Protein AF-U2UPV1-F1 (afdb_monomer)

Mean predicted aligned error: 9.67 Å

pLDDT: mean 82.34, std 9.57, range [59.22, 93.94]

Foldseek 3Di:
DVVVVVVVVVVVVVVVVCCCVVCVVVVVVVVVVVCVVQQKDWDADPNDIWIATPVGDTCVPVD

Structure (mmCIF, N/CA/C/O backbone):
data_AF-U2UPV1-F1
#
_entry.id   AF-U2UPV1-F1
#
loop_
_atom_site.group_PDB
_atom_site.id
_atom_site.type_symbol
_atom_site.label_atom_id
_atom_site.label_alt_id
_atom_site.label_comp_id
_atom_site.label_asym_id
_atom_site.label_entity_id
_atom_site.label_seq_id
_atom_site.pdbx_PDB_ins_code
_atom_site.Cartn_x
_atom_site.Cartn_y
_atom_site.Cartn_z
_atom_site.occupancy
_atom_site.B_iso_or_equiv
_atom_site.auth_seq_id
_atom_site.auth_comp_id
_atom_site.auth_asym_id
_atom_site.auth_atom_id
_atom_site.pdbx_PDB_model_num
ATOM 1 N N . MET A 1 1 ? -28.136 -3.658 27.578 1.00 60.53 1 MET A N 1
ATOM 2 C CA . MET A 1 1 ? -27.061 -4.531 27.040 1.00 60.53 1 MET A CA 1
ATOM 3 C C . MET A 1 1 ? -27.487 -5.334 25.807 1.00 60.53 1 MET A C 1
ATOM 5 O O . MET A 1 1 ? -26.785 -5.268 24.810 1.00 60.53 1 MET A O 1
ATOM 9 N N . LYS A 1 2 ? -28.641 -6.025 25.809 1.00 71.94 2 LYS A N 1
ATOM 10 C CA . LYS A 1 2 ? -29.112 -6.842 24.664 1.00 71.94 2 LYS A CA 1
ATOM 11 C C . LYS A 1 2 ? -29.164 -6.112 23.307 1.00 71.94 2 LYS A C 1
ATOM 13 O O . LYS A 1 2 ? -28.828 -6.710 22.292 1.00 71.94 2 LYS A O 1
ATOM 18 N N . ASN A 1 3 ? -29.543 -4.832 23.282 1.00 81.06 3 ASN A N 1
ATOM 19 C CA . ASN A 1 3 ? -29.637 -4.064 22.031 1.00 81.06 3 ASN A CA 1
ATOM 20 C C . ASN A 1 3 ? -28.266 -3.654 21.472 1.00 81.06 3 ASN A C 1
ATOM 22 O O . ASN A 1 3 ? -28.107 -3.584 20.261 1.00 81.06 3 ASN A O 1
ATOM 26 N N . LEU A 1 4 ? -27.268 -3.453 22.339 1.00 87.75 4 LEU A N 1
ATOM 27 C CA . LEU A 1 4 ? -25.905 -3.112 21.924 1.00 87.75 4 LEU A CA 1
ATOM 28 C C . LEU A 1 4 ? -25.250 -4.290 21.188 1.00 87.75 4 LEU A C 1
ATOM 30 O O . LEU A 1 4 ? -24.653 -4.117 20.132 1.00 87.75 4 LEU A O 1
ATOM 34 N N . ILE A 1 5 ? -25.448 -5.503 21.718 1.00 88.81 5 ILE A N 1
ATOM 35 C CA . ILE A 1 5 ? -24.963 -6.745 21.104 1.00 88.81 5 ILE A CA 1
ATOM 36 C C . ILE A 1 5 ? -25.591 -6.931 19.718 1.00 88.81 5 ILE A C 1
ATOM 38 O O . ILE A 1 5 ? -24.869 -7.192 18.766 1.00 88.81 5 ILE A O 1
ATOM 42 N N . LYS A 1 6 ? -26.907 -6.712 19.574 1.00 89.06 6 LYS A N 1
ATOM 43 C CA . LYS A 1 6 ? -27.600 -6.818 18.276 1.00 89.06 6 LYS A CA 1
ATOM 44 C C . LYS A 1 6 ? -27.029 -5.876 17.214 1.00 89.06 6 LYS A C 1
ATOM 46 O O . LYS A 1 6 ? -26.837 -6.300 16.080 1.00 89.06 6 LYS A O 1
ATOM 51 N N . ILE A 1 7 ? -26.751 -4.622 17.576 1.00 93.94 7 ILE A N 1
ATOM 52 C CA . ILE A 1 7 ? -26.181 -3.634 16.647 1.00 93.94 7 ILE A CA 1
ATOM 53 C C . ILE A 1 7 ? -24.779 -4.068 16.200 1.00 93.94 7 ILE A C 1
ATOM 55 O O . ILE A 1 7 ? -24.492 -4.062 15.006 1.00 93.94 7 ILE A O 1
ATOM 59 N N . LEU A 1 8 ? -23.936 -4.518 17.135 1.00 93.06 8 LEU A N 1
ATOM 60 C CA . LEU A 1 8 ? -22.595 -5.022 16.820 1.00 93.06 8 LEU A CA 1
ATOM 61 C C . LEU A 1 8 ? -22.642 -6.226 15.872 1.00 93.06 8 LEU A C 1
ATOM 63 O O . LEU A 1 8 ? -21.866 -6.285 14.921 1.00 93.06 8 LEU A O 1
ATOM 67 N N . THR A 1 9 ? -23.575 -7.157 16.086 1.00 92.12 9 THR A N 1
ATOM 68 C CA . THR A 1 9 ? -23.743 -8.321 15.207 1.00 92.12 9 THR A CA 1
ATOM 69 C C . THR A 1 9 ? -24.131 -7.914 13.784 1.00 92.12 9 THR A C 1
ATOM 71 O O . THR A 1 9 ? -23.571 -8.446 12.830 1.00 92.12 9 THR A O 1
ATOM 74 N N . VAL A 1 10 ? -25.044 -6.951 13.623 1.00 93.06 10 VAL A N 1
ATOM 75 C CA . VAL A 1 10 ? -25.467 -6.463 12.297 1.00 93.06 10 VAL A CA 1
ATOM 76 C C . VAL A 1 10 ? -24.325 -5.753 11.569 1.00 93.06 10 VAL A C 1
ATOM 78 O O . VAL A 1 10 ? -24.126 -5.994 10.382 1.00 93.06 10 VAL A O 1
ATOM 81 N N . ILE A 1 11 ? -23.543 -4.929 12.272 1.00 91.94 11 ILE A N 1
ATOM 82 C CA . ILE A 1 11 ? -22.377 -4.246 11.690 1.00 91.94 11 ILE A CA 1
ATOM 83 C C . ILE A 1 11 ? -21.338 -5.263 11.208 1.00 91.94 11 ILE A C 1
ATOM 85 O O . ILE A 1 11 ? -20.842 -5.152 10.089 1.00 91.94 11 ILE A O 1
ATOM 89 N N . LEU A 1 12 ? -21.031 -6.272 12.028 1.00 89.75 12 LEU A N 1
ATOM 90 C CA . LEU A 1 12 ? -20.040 -7.291 11.686 1.00 89.75 12 LEU A CA 1
ATOM 91 C C . LEU A 1 12 ? -20.473 -8.120 10.466 1.00 89.75 12 LEU A C 1
ATOM 93 O O . LEU A 1 12 ? -19.670 -8.368 9.568 1.00 89.75 12 LEU A O 1
ATOM 97 N N . LEU A 1 13 ? -21.755 -8.493 10.406 1.00 87.62 13 LEU A N 1
ATOM 98 C CA . LEU A 1 13 ? -22.335 -9.182 9.253 1.00 87.62 13 LEU A CA 1
ATOM 99 C C . LEU A 1 13 ? -22.296 -8.303 7.998 1.00 87.62 13 LEU A C 1
ATOM 101 O O . LEU A 1 13 ? -21.847 -8.767 6.953 1.00 87.62 13 LEU A O 1
ATOM 105 N N . GLY A 1 14 ? -22.683 -7.030 8.105 1.00 88.06 14 GLY A N 1
ATOM 106 C CA . GLY A 1 14 ? -22.608 -6.077 6.997 1.00 88.06 14 GLY A CA 1
ATOM 107 C C . GLY A 1 14 ? -21.192 -5.949 6.432 1.00 88.06 14 GLY A C 1
ATOM 108 O O . GLY A 1 14 ? -21.005 -6.081 5.225 1.00 88.06 14 GLY A O 1
ATOM 109 N N . LEU A 1 15 ? -20.187 -5.797 7.303 1.00 84.31 15 LEU A N 1
ATOM 110 C CA . LEU A 1 15 ? -18.778 -5.715 6.903 1.00 84.31 15 LEU A CA 1
ATOM 111 C C . LEU A 1 15 ? -18.288 -6.991 6.206 1.00 84.31 15 LEU A C 1
ATOM 113 O O . LEU A 1 15 ? -17.584 -6.902 5.199 1.00 84.31 15 LEU A O 1
ATOM 117 N N . SER A 1 16 ? -18.690 -8.170 6.695 1.00 81.44 16 SER A N 1
ATOM 118 C CA . SER A 1 16 ? -18.313 -9.451 6.081 1.00 81.44 16 SER A CA 1
ATOM 119 C C . SER A 1 16 ? -18.864 -9.611 4.660 1.00 81.44 16 SER A C 1
ATOM 121 O O . SER A 1 16 ? -18.144 -10.055 3.771 1.00 81.44 16 SER A O 1
ATOM 123 N N . LEU A 1 17 ? -20.104 -9.168 4.425 1.00 78.31 17 LEU A N 1
ATOM 124 C CA . LEU A 1 17 ? -20.746 -9.232 3.113 1.00 78.31 17 LEU A CA 1
ATOM 125 C C . LEU A 1 17 ? -20.120 -8.234 2.133 1.00 78.31 17 LEU A C 1
ATOM 127 O O . LEU A 1 17 ? -19.847 -8.584 0.989 1.00 78.31 17 LEU A O 1
ATOM 131 N N . THR A 1 18 ? -19.816 -7.014 2.586 1.00 72.81 18 THR A N 1
ATOM 132 C CA . THR A 1 18 ? -19.135 -6.017 1.742 1.00 72.81 18 THR A CA 1
ATOM 133 C C . THR A 1 18 ? -17.697 -6.403 1.401 1.00 72.81 18 THR A C 1
ATOM 135 O O . THR A 1 18 ? -17.191 -6.003 0.356 1.00 72.81 18 THR A O 1
ATOM 138 N N . GLY A 1 19 ? -17.038 -7.197 2.251 1.00 67.62 19 GLY A N 1
ATOM 139 C CA . GLY A 1 19 ? -15.675 -7.665 2.009 1.00 67.62 19 GLY A CA 1
ATOM 140 C C . GLY A 1 19 ? -15.562 -8.604 0.807 1.00 67.62 19 GLY A C 1
ATOM 141 O O . GLY A 1 19 ? -14.566 -8.542 0.094 1.00 67.62 19 GLY A O 1
ATOM 142 N N . CYS A 1 20 ? -16.582 -9.427 0.544 1.00 67.31 20 CYS A N 1
ATOM 143 C CA . CYS A 1 20 ? -16.570 -10.363 -0.583 1.00 67.31 20 CYS A CA 1
ATOM 144 C C . CYS A 1 20 ? -16.754 -9.688 -1.951 1.00 67.31 20 CYS A C 1
ATOM 146 O O . CYS A 1 20 ? -16.170 -10.156 -2.922 1.00 67.31 20 CYS A O 1
ATOM 148 N N . GLU A 1 21 ? -17.525 -8.600 -2.033 1.00 63.25 21 GLU A N 1
ATOM 149 C CA . GLU A 1 21 ? -17.779 -7.882 -3.295 1.00 63.25 21 GLU A CA 1
ATOM 150 C C . GLU A 1 21 ? -16.711 -6.812 -3.584 1.00 63.25 21 GLU A C 1
ATOM 152 O O . GLU A 1 21 ? -16.306 -6.618 -4.727 1.00 63.25 21 GLU A O 1
ATOM 157 N N . LEU A 1 22 ? -16.220 -6.111 -2.552 1.00 64.69 22 LEU A N 1
ATOM 158 C CA . LEU A 1 22 ? -15.265 -5.007 -2.727 1.00 64.69 22 LEU A CA 1
ATOM 159 C C . LEU A 1 22 ? -13.818 -5.493 -2.938 1.00 64.69 22 LEU A C 1
ATOM 161 O O . LEU A 1 22 ? -13.008 -4.796 -3.548 1.00 64.69 22 LEU A O 1
ATOM 165 N N . PHE A 1 23 ? -13.489 -6.689 -2.448 1.00 61.19 23 PHE A N 1
ATOM 166 C CA . PHE A 1 23 ? -12.193 -7.338 -2.648 1.00 61.19 23 PHE A CA 1
ATOM 167 C C . PHE A 1 23 ? -12.350 -8.605 -3.488 1.00 61.19 23 PHE A C 1
ATOM 169 O O . PHE A 1 23 ? -11.895 -9.669 -3.074 1.00 61.19 23 PHE A O 1
ATOM 176 N N . ASP A 1 24 ? -12.982 -8.511 -4.665 1.00 65.56 24 ASP A N 1
ATOM 177 C CA . ASP A 1 24 ? -13.000 -9.642 -5.595 1.00 65.56 24 ASP A CA 1
ATOM 178 C C . ASP A 1 24 ? -11.546 -9.989 -5.979 1.00 65.56 24 ASP A C 1
ATOM 180 O O . ASP A 1 24 ? -10.873 -9.197 -6.656 1.00 65.56 24 ASP A O 1
ATOM 184 N N . PRO A 1 25 ? -11.017 -11.154 -5.560 1.00 67.06 25 PRO A N 1
ATOM 185 C CA . PRO A 1 25 ? -9.639 -11.537 -5.842 1.00 67.06 25 PRO A CA 1
ATOM 186 C C . PRO A 1 25 ? -9.350 -11.601 -7.348 1.00 67.06 25 PRO A C 1
ATOM 188 O O . PRO A 1 25 ? -8.197 -11.444 -7.748 1.00 67.06 25 PRO A O 1
ATOM 191 N N . ARG A 1 26 ? -10.377 -11.770 -8.193 1.00 70.06 26 ARG A N 1
ATOM 192 C CA . ARG A 1 26 ? -10.236 -11.800 -9.655 1.00 70.06 26 ARG A CA 1
ATOM 193 C C . ARG A 1 26 ? -9.808 -10.451 -10.222 1.00 70.06 26 ARG A C 1
ATOM 195 O O . ARG A 1 26 ? -8.978 -10.413 -11.126 1.00 70.06 26 ARG A O 1
ATOM 202 N N . GLU A 1 27 ? -10.320 -9.346 -9.686 1.00 72.88 27 GLU A N 1
ATOM 203 C CA . GLU A 1 27 ? -9.942 -8.001 -10.142 1.00 72.88 27 GLU A CA 1
ATOM 204 C C . GLU A 1 27 ? -8.497 -7.668 -9.745 1.00 72.88 27 GLU A C 1
ATOM 206 O O . GLU A 1 27 ? -7.722 -7.151 -10.5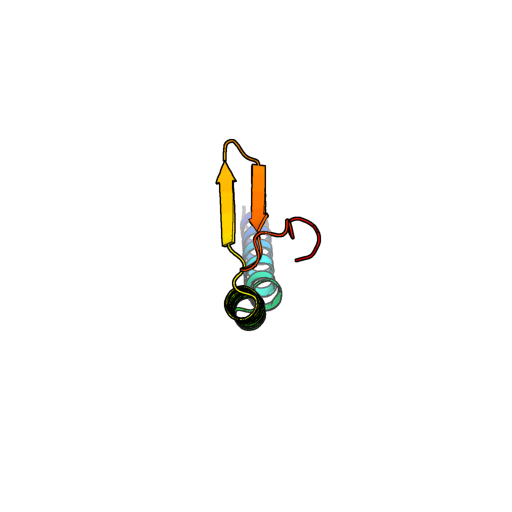51 1.00 72.88 27 GLU A O 1
ATOM 211 N N . TRP A 1 28 ? -8.074 -8.081 -8.548 1.00 72.81 28 TRP A N 1
ATOM 212 C CA . TRP A 1 28 ? -6.679 -7.965 -8.113 1.00 72.81 28 TRP A CA 1
ATOM 213 C C . TRP A 1 28 ? -5.729 -8.823 -8.948 1.00 72.81 28 TRP A C 1
ATOM 215 O O . TRP A 1 28 ? -4.611 -8.392 -9.248 1.00 72.81 28 TRP A O 1
ATOM 225 N N . GLN A 1 29 ? -6.163 -10.020 -9.349 1.00 80.12 29 GLN A N 1
ATOM 226 C CA . GLN A 1 29 ? -5.408 -10.874 -10.262 1.00 80.12 29 GLN A CA 1
ATOM 227 C C . GLN A 1 29 ? -5.232 -10.204 -11.623 1.00 80.12 29 GLN A C 1
ATOM 229 O O . GLN A 1 29 ? -4.091 -10.046 -12.046 1.00 80.12 29 GLN A O 1
ATOM 234 N N . LYS A 1 30 ? -6.308 -9.701 -12.243 1.00 81.12 30 LYS A N 1
ATOM 235 C CA . LYS A 1 30 ? -6.232 -8.969 -13.520 1.00 81.12 30 LYS A CA 1
ATOM 236 C C . LYS A 1 30 ? -5.323 -7.747 -13.437 1.00 81.12 30 LYS A C 1
ATOM 238 O O . LYS A 1 30 ? -4.474 -7.558 -14.298 1.00 8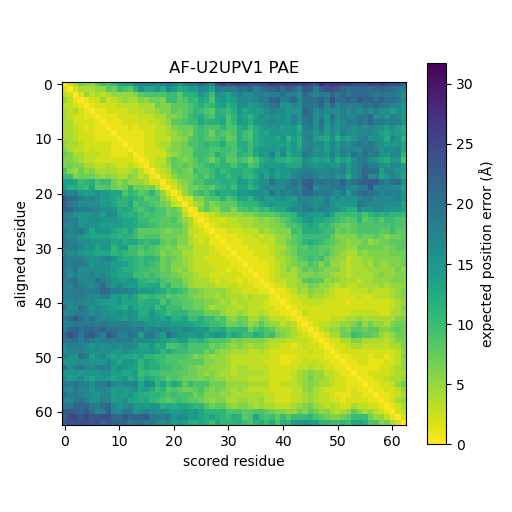1.12 30 LYS A O 1
ATOM 243 N N . ALA A 1 31 ? -5.447 -6.937 -12.385 1.00 79.94 31 ALA A N 1
ATOM 244 C CA . ALA A 1 31 ? -4.590 -5.768 -12.188 1.00 79.94 31 ALA A CA 1
ATOM 245 C C . ALA A 1 31 ? -3.114 -6.153 -11.991 1.00 79.94 31 ALA A C 1
ATOM 247 O O . ALA A 1 31 ? -2.200 -5.417 -12.361 1.00 79.94 31 ALA A O 1
ATOM 248 N N . THR A 1 32 ? -2.848 -7.308 -11.384 1.00 81.06 32 THR A N 1
ATOM 249 C CA . THR A 1 32 ? -1.484 -7.824 -11.210 1.00 81.06 32 THR A CA 1
ATOM 250 C C . THR A 1 32 ? -0.931 -8.384 -12.516 1.00 81.06 32 THR A C 1
ATOM 252 O O . THR A 1 32 ? 0.220 -8.119 -12.854 1.00 81.06 32 THR A O 1
ATOM 255 N N . GLU A 1 33 ? -1.752 -9.106 -13.270 1.00 83.94 33 GLU A N 1
ATOM 256 C CA . GLU A 1 33 ? -1.409 -9.675 -14.570 1.00 83.94 33 GLU A CA 1
ATOM 257 C C . GLU A 1 33 ? -1.146 -8.573 -15.599 1.00 83.94 33 GLU A C 1
ATOM 259 O O . GLU A 1 33 ? -0.086 -8.554 -16.212 1.00 83.94 33 GLU A O 1
ATOM 264 N N . TYR A 1 34 ? -2.003 -7.554 -15.660 1.00 82.94 34 TYR A N 1
ATOM 265 C CA . TYR A 1 34 ? -1.817 -6.360 -16.484 1.00 82.94 34 TYR A CA 1
ATOM 266 C C . TYR A 1 34 ? -0.499 -5.629 -16.194 1.00 82.94 34 TYR A C 1
ATOM 268 O O . TYR A 1 34 ? 0.248 -5.273 -17.109 1.00 82.94 34 TYR A O 1
ATOM 276 N N . ARG A 1 35 ? -0.176 -5.427 -14.908 1.00 83.12 35 ARG A N 1
ATOM 277 C CA . ARG A 1 35 ? 1.106 -4.833 -14.500 1.00 83.12 35 ARG A CA 1
ATOM 278 C C . ARG A 1 35 ? 2.284 -5.703 -14.927 1.00 83.12 35 ARG A C 1
ATOM 280 O O . ARG A 1 35 ? 3.304 -5.169 -15.354 1.00 83.12 35 ARG A O 1
ATOM 287 N N . ARG A 1 36 ? 2.138 -7.029 -14.854 1.00 84.38 36 ARG A N 1
ATOM 288 C CA . ARG A 1 36 ? 3.162 -7.993 -15.270 1.00 84.38 36 ARG A CA 1
ATOM 289 C C . A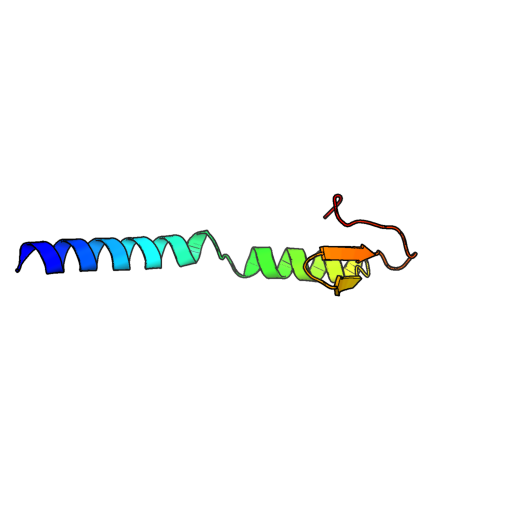RG A 1 36 ? 3.369 -7.993 -16.787 1.00 84.38 36 ARG A C 1
ATOM 291 O O . ARG A 1 36 ? 4.515 -7.960 -17.219 1.00 84.38 36 ARG A O 1
ATOM 298 N N . GLU A 1 37 ? 2.301 -7.987 -17.582 1.00 86.06 37 GLU A N 1
A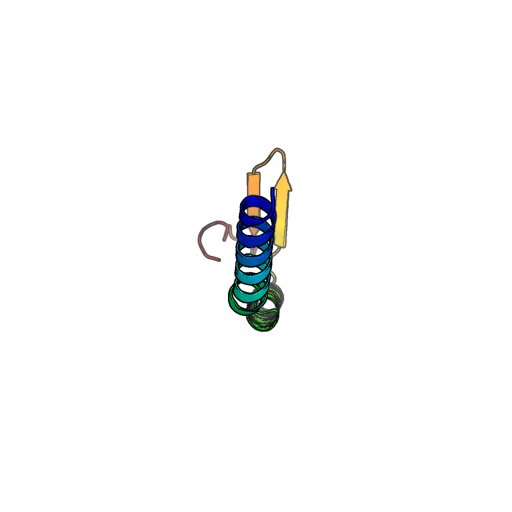TOM 299 C CA . GLU A 1 37 ? 2.360 -7.945 -19.053 1.00 86.06 37 GLU A CA 1
ATOM 300 C C . GLU A 1 37 ? 3.026 -6.668 -19.572 1.00 86.06 37 GLU A C 1
ATOM 302 O O . GLU A 1 37 ? 3.826 -6.707 -20.507 1.00 86.06 37 GLU A O 1
ATOM 307 N N . ARG A 1 38 ? 2.735 -5.529 -18.937 1.00 83.50 38 ARG A N 1
ATOM 308 C CA . ARG A 1 38 ? 3.341 -4.235 -19.280 1.00 83.50 38 ARG A CA 1
ATOM 309 C C . ARG A 1 38 ? 4.729 -4.018 -18.675 1.00 83.50 38 ARG A C 1
ATOM 311 O O . ARG A 1 38 ? 5.379 -3.029 -19.002 1.00 83.50 38 ARG A O 1
ATOM 318 N N . GLY A 1 39 ? 5.183 -4.937 -17.821 1.00 88.69 39 GLY A N 1
ATOM 319 C CA . GLY A 1 39 ? 6.466 -4.846 -17.128 1.00 88.69 39 GLY A CA 1
ATOM 320 C C . GLY A 1 39 ? 6.558 -3.628 -16.212 1.00 88.69 39 GLY A C 1
ATOM 321 O O . GLY A 1 39 ? 7.596 -2.981 -16.169 1.00 88.69 39 GLY A O 1
ATOM 322 N N . ILE A 1 40 ? 5.465 -3.278 -15.527 1.00 90.38 40 ILE A N 1
ATOM 323 C CA . ILE A 1 40 ? 5.437 -2.092 -14.675 1.00 90.38 40 ILE A CA 1
ATOM 324 C C . ILE A 1 40 ? 6.046 -2.403 -13.308 1.00 90.38 40 ILE A C 1
ATOM 326 O O . ILE A 1 40 ? 5.584 -3.292 -12.586 1.00 90.38 40 ILE A O 1
ATOM 330 N N . HIS A 1 41 ? 7.044 -1.615 -12.927 1.00 89.62 41 HIS A N 1
ATOM 331 C CA . HIS A 1 41 ? 7.738 -1.685 -11.652 1.00 89.62 41 HIS A CA 1
ATOM 332 C C . HIS A 1 41 ? 7.423 -0.442 -10.822 1.00 89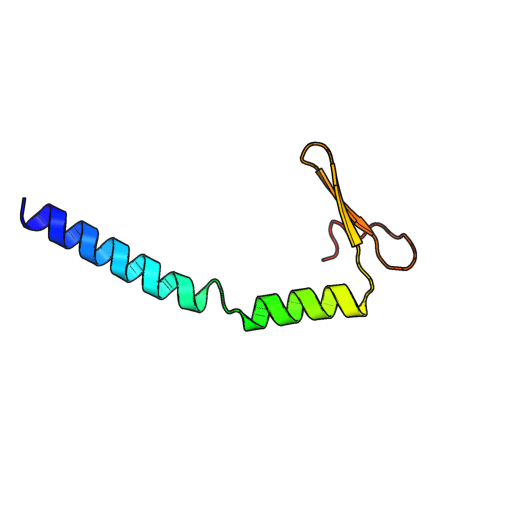.62 41 HIS A C 1
ATOM 334 O O . HIS A 1 41 ? 7.659 0.681 -11.252 1.00 89.62 41 HIS A O 1
ATOM 340 N N . CYS A 1 42 ? 6.883 -0.640 -9.619 1.00 88.81 42 CYS A N 1
ATOM 341 C CA . CYS A 1 42 ? 6.583 0.455 -8.702 1.00 88.81 42 CYS A CA 1
ATOM 342 C C . CYS A 1 42 ? 7.562 0.467 -7.530 1.00 88.81 42 CYS A C 1
ATOM 344 O O . CYS A 1 42 ? 7.706 -0.522 -6.810 1.00 88.81 42 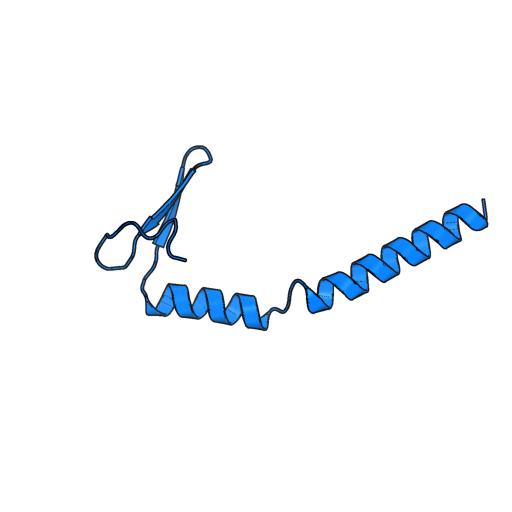CYS A O 1
ATOM 346 N N . TYR A 1 43 ? 8.176 1.620 -7.305 1.00 88.69 43 TYR A N 1
ATOM 347 C CA . TYR A 1 43 ? 9.079 1.897 -6.203 1.00 88.69 43 TYR A CA 1
ATOM 348 C C . TYR A 1 43 ? 8.355 2.765 -5.179 1.00 88.69 43 TYR A C 1
ATOM 350 O O . TYR A 1 43 ? 7.678 3.733 -5.528 1.00 88.69 43 TYR A O 1
ATOM 358 N N . LYS A 1 44 ? 8.494 2.428 -3.896 1.00 88.69 44 LYS A N 1
ATOM 359 C CA . LYS A 1 44 ? 7.960 3.238 -2.800 1.00 88.69 44 LYS A CA 1
ATOM 360 C C . LYS A 1 44 ? 9.116 3.833 -2.016 1.00 88.69 44 LYS A C 1
ATOM 362 O O . LYS A 1 44 ? 9.874 3.095 -1.393 1.00 88.69 44 LYS A O 1
ATOM 367 N N . GLN A 1 45 ? 9.223 5.158 -2.008 1.00 84.81 45 GLN A N 1
ATOM 368 C CA . GLN A 1 45 ? 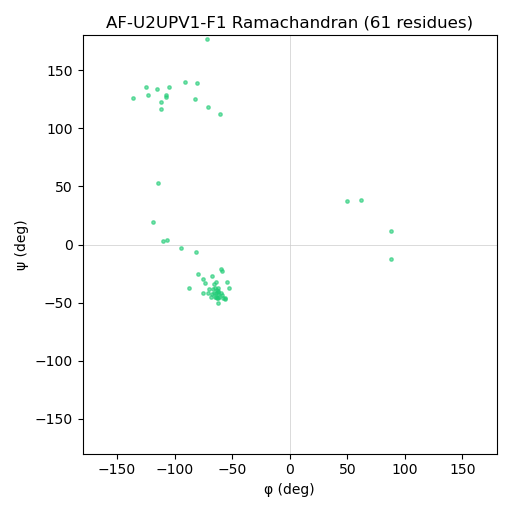10.286 5.864 -1.304 1.00 84.81 45 GLN A CA 1
ATOM 369 C C . GLN A 1 45 ? 9.713 7.064 -0.550 1.00 84.81 45 GLN A C 1
ATOM 371 O O . GLN A 1 45 ? 9.018 7.897 -1.125 1.00 84.81 45 GLN A O 1
ATOM 376 N N . TYR A 1 46 ? 9.981 7.136 0.758 1.00 84.69 46 TYR A N 1
ATOM 377 C CA . TYR A 1 46 ? 9.560 8.244 1.632 1.00 84.69 46 TYR A CA 1
ATOM 378 C C . TYR A 1 46 ? 8.069 8.628 1.521 1.00 84.69 46 TYR A C 1
ATOM 380 O O . TYR A 1 46 ? 7.712 9.797 1.586 1.00 84.69 46 TYR A O 1
ATOM 388 N N . GLY A 1 47 ? 7.188 7.637 1.346 1.00 87.06 47 GLY A N 1
ATOM 389 C CA . GLY A 1 47 ? 5.739 7.852 1.237 1.00 87.06 47 GLY A CA 1
ATOM 390 C C . GLY A 1 47 ? 5.230 8.124 -0.181 1.00 87.06 47 GLY A C 1
ATOM 391 O O . GLY A 1 47 ? 4.032 7.992 -0.406 1.00 87.06 47 GLY A O 1
ATOM 392 N N . ASN A 1 48 ? 6.118 8.389 -1.140 1.00 86.44 48 ASN A N 1
ATOM 393 C CA . ASN A 1 48 ? 5.762 8.532 -2.548 1.00 86.44 48 ASN A CA 1
ATOM 394 C C . ASN A 1 48 ? 5.873 7.185 -3.269 1.00 86.44 48 ASN A C 1
ATOM 396 O O . ASN A 1 48 ? 6.802 6.410 -3.022 1.00 86.44 48 ASN A O 1
ATOM 400 N N . VAL A 1 49 ? 4.916 6.909 -4.153 1.00 90.06 49 VAL A N 1
ATOM 401 C CA . VAL A 1 49 ? 4.940 5.757 -5.059 1.00 90.06 49 VAL A CA 1
ATOM 402 C C . VAL A 1 49 ? 5.227 6.279 -6.456 1.00 90.06 49 VAL A C 1
ATOM 404 O O . VAL A 1 49 ? 4.552 7.199 -6.909 1.00 90.06 49 VAL A O 1
ATOM 407 N N . ARG A 1 50 ? 6.224 5.697 -7.117 1.00 89.00 50 ARG A N 1
ATOM 408 C CA . ARG A 1 50 ? 6.558 5.967 -8.515 1.00 89.00 50 ARG A CA 1
ATOM 409 C C . ARG A 1 50 ? 6.523 4.658 -9.276 1.00 89.00 50 ARG A C 1
ATOM 411 O O . ARG A 1 50 ? 7.146 3.695 -8.836 1.00 89.00 50 ARG A O 1
ATOM 418 N N . CYS A 1 51 ? 5.801 4.626 -10.384 1.00 90.50 51 CYS A N 1
ATOM 419 C CA . CYS A 1 51 ? 5.705 3.449 -11.234 1.00 90.50 51 CYS A CA 1
ATOM 420 C C . CYS A 1 51 ? 6.327 3.735 -12.594 1.00 90.50 51 CYS A C 1
ATOM 422 O O . CYS A 1 51 ? 6.047 4.769 -13.193 1.00 90.50 51 CYS A O 1
ATOM 424 N N . GLU A 1 52 ? 7.145 2.807 -13.072 1.00 92.00 52 GLU A N 1
ATOM 425 C CA . GLU A 1 52 ? 7.828 2.890 -14.359 1.00 92.00 52 GLU A CA 1
ATOM 426 C C . GLU A 1 52 ? 7.508 1.651 -15.189 1.00 92.00 52 GLU A C 1
ATOM 428 O O . GLU A 1 52 ? 7.495 0.541 -14.654 1.00 92.00 52 GLU A O 1
ATOM 433 N N . ASP A 1 53 ? 7.211 1.827 -16.475 1.00 91.31 53 ASP A N 1
ATOM 434 C CA . ASP A 1 53 ? 7.076 0.697 -17.396 1.00 91.31 53 ASP A CA 1
ATOM 435 C C . ASP A 1 53 ? 8.442 0.060 -17.720 1.00 91.31 53 ASP A C 1
ATOM 437 O O . ASP A 1 53 ? 9.501 0.524 -17.288 1.00 91.31 53 ASP A O 1
ATOM 441 N N . LYS A 1 54 ? 8.427 -1.017 -18.508 1.00 90.00 54 LYS A N 1
ATOM 442 C CA . LY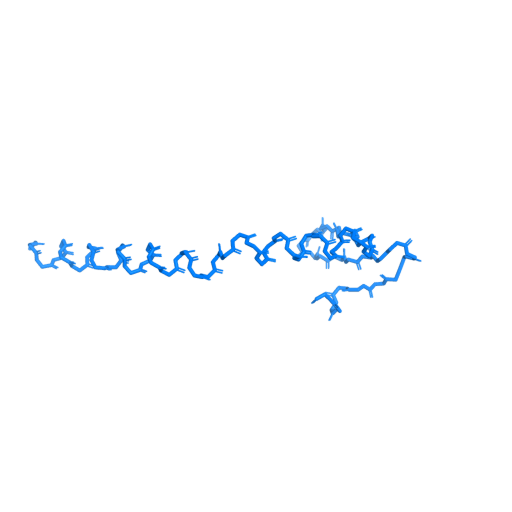S A 1 54 ? 9.647 -1.709 -18.951 1.00 90.00 54 LYS A CA 1
ATOM 443 C C . LYS A 1 54 ? 10.613 -0.832 -19.764 1.00 90.00 54 LYS A C 1
ATOM 445 O O . LYS A 1 54 ? 11.785 -1.182 -19.873 1.00 90.00 54 LYS A O 1
ATOM 450 N N . ASP A 1 55 ? 10.117 0.256 -20.350 1.00 91.19 55 ASP A N 1
ATOM 451 C CA . ASP A 1 55 ? 10.870 1.189 -21.187 1.00 91.19 55 ASP A CA 1
ATOM 452 C C . ASP A 1 55 ? 11.388 2.390 -20.358 1.00 91.19 55 ASP A C 1
ATOM 454 O O . ASP A 1 55 ? 12.132 3.227 -20.870 1.00 91.19 55 ASP A O 1
ATOM 458 N N . GLY A 1 56 ? 11.050 2.451 -19.062 1.00 88.38 56 GLY A N 1
ATOM 459 C CA . GLY A 1 56 ? 11.469 3.488 -18.118 1.00 88.38 56 GLY A CA 1
ATOM 460 C C . GLY A 1 56 ? 10.559 4.721 -18.075 1.00 88.38 56 GLY A C 1
ATOM 461 O O . GLY A 1 56 ? 10.943 5.736 -17.490 1.00 88.38 56 GLY A O 1
ATOM 462 N N . ASN A 1 57 ? 9.367 4.672 -18.679 1.00 90.38 57 ASN A N 1
ATOM 463 C CA . ASN A 1 57 ? 8.422 5.790 -18.659 1.00 90.38 57 ASN A CA 1
ATOM 464 C C . ASN A 1 57 ? 7.639 5.833 -17.343 1.00 90.38 57 ASN A C 1
ATOM 466 O O . ASN A 1 57 ? 7.169 4.802 -16.864 1.00 90.38 57 ASN A O 1
ATOM 470 N N . ASP A 1 58 ? 7.430 7.033 -16.794 1.00 89.62 58 ASP A N 1
ATOM 471 C CA . ASP A 1 58 ? 6.602 7.232 -15.600 1.00 89.62 58 ASP A CA 1
ATOM 472 C C . ASP A 1 58 ? 5.118 7.011 -15.928 1.00 89.62 58 ASP A C 1
ATOM 474 O O . ASP A 1 58 ? 4.520 7.729 -16.732 1.00 89.62 58 ASP A O 1
ATOM 478 N N . VAL A 1 59 ? 4.522 6.015 -15.279 1.00 90.81 59 VAL A N 1
ATOM 479 C CA . VAL A 1 59 ? 3.118 5.616 -15.439 1.00 90.81 59 VAL A CA 1
ATOM 480 C C . VAL A 1 59 ? 2.327 5.754 -14.139 1.00 90.81 59 VAL A C 1
ATOM 482 O O . VAL A 1 59 ? 1.252 5.174 -13.997 1.00 90.81 59 VAL A O 1
ATOM 485 N N . THR A 1 60 ? 2.825 6.542 -13.182 1.00 85.62 60 THR A N 1
ATOM 486 C CA . THR A 1 60 ? 2.236 6.694 -11.839 1.00 85.62 60 THR A CA 1
ATOM 487 C C . THR A 1 60 ? 0.755 7.108 -11.862 1.00 85.62 60 THR A C 1
ATOM 489 O O . THR A 1 60 ? -0.005 6.672 -11.003 1.00 85.62 60 THR A O 1
ATOM 492 N N . TYR A 1 61 ? 0.323 7.895 -12.855 1.00 81.06 61 TYR A N 1
ATOM 493 C CA . TYR A 1 61 ? -1.074 8.343 -13.018 1.00 81.06 61 TYR A CA 1
ATOM 494 C C . TYR A 1 61 ? -1.829 7.648 -14.163 1.00 81.06 61 TYR A C 1
ATOM 496 O O . TYR A 1 61 ? -2.955 8.030 -14.473 1.00 81.06 61 TYR A O 1
ATOM 504 N N . GLY A 1 62 ? -1.197 6.677 -14.829 1.00 66.31 62 GLY A N 1
ATOM 505 C CA . GLY A 1 62 ? -1.744 5.972 -15.994 1.00 66.31 62 GLY A CA 1
ATOM 506 C C . GLY A 1 62 ? -2.120 4.510 -15.734 1.00 66.31 62 GLY A C 1
ATOM 507 O O . GLY A 1 62 ? -2.487 3.818 -16.685 1.00 66.31 62 GLY A O 1
ATOM 508 N N . MET A 1 63 ? -1.981 4.044 -14.485 1.00 59.22 63 MET A N 1
ATOM 509 C CA . MET A 1 63 ? -2.454 2.736 -14.011 1.00 59.22 63 MET A CA 1
ATOM 510 C C . MET A 1 63 ? -3.936 2.748 -13.656 1.00 59.22 63 MET A C 1
ATOM 512 O O . MET A 1 63 ? -4.370 3.711 -12.988 1.00 59.22 63 MET A O 1
#

Sequence (63 aa):
MKNLIKILTVILLGLSLTGCELFDPREWQKATEYRRERGIHCYKQYGNVRCEDKDGNDVTYGM

Secondary structure (DSSP, 8-state):
-HHHHHHHHHHHHHHHHHHHHHT-HHHHHHHHHHHHHTT-EEEEETTEEEEE-TT--B-TTT-

Nearest PDB structures (foldseek):
  4ut1-assembly1_A  TM=4.919E-01  e=3.117E+00  Burkholderia pseudomallei K96243
  4hs5-assembly2_B  TM=4.676E-01  e=4.050E+00  Psychromonas ingrahamii 37

Solvent-accessible surface area (backbone atom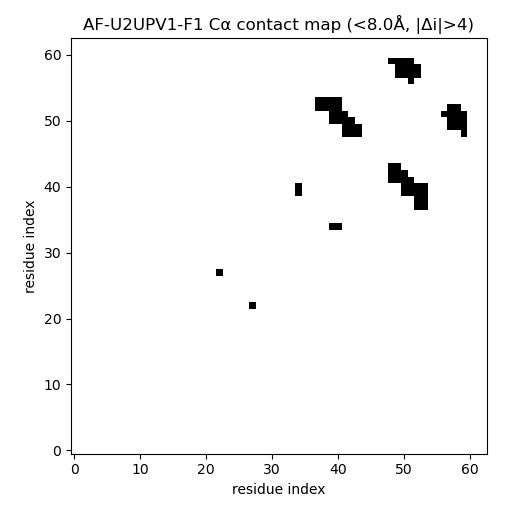s only — not comparable to full-atom values): 3758 Å² total; per-residue (Å²): 111,75,67,59,54,53,52,53,52,52,51,54,52,51,53,56,59,50,48,60,69,78,58,42,64,66,58,56,47,50,58,50,48,53,35,58,76,55,42,50,49,73,49,77,56,98,91,45,74,47,27,26,35,72,88,67,48,83,39,64,90,74,114

Radius of gyration: 19.37 Å; Cα contacts (8 Å, |Δi|>4): 37; chains: 1; bounding box: 41×20×48 Å